Protein AF-A0A9E3L541-F1 (afdb_monomer_lite)

Foldseek 3Di:
DPDDPPLAWDWPFAADPVLEEEEEADPVVQVVCCVVPVGGGTHLVHLQSLLSVLVVNDLSRAEYEYEADPDPSSVVSLVNNQVSNVVSVHHYHYDYDD

Radius of gyration: 11.97 Å; chains: 1; bounding box: 28×28×26 Å

Sequence (98 aa):
MVGAPRGYPIVLAPPADLCGLAITEGIEDALSVHEATGLGAWAAGAASLLPALAAVVPEWIECVTIMVDDDDAGRSNADTLAKRLDRRRFDVRLVLPK

Structure (mmCIF, N/CA/C/O backbone):
data_AF-A0A9E3L541-F1
#
_entry.id   AF-A0A9E3L541-F1
#
loop_
_atom_site.group_PDB
_atom_site.id
_atom_site.type_symbol
_atom_site.label_atom_id
_atom_site.label_alt_id
_atom_site.label_comp_id
_atom_site.label_asym_id
_atom_site.label_entity_id
_atom_site.label_seq_id
_atom_site.pdbx_PDB_ins_code
_atom_site.Cartn_x
_atom_site.Cartn_y
_atom_site.Cartn_z
_atom_site.occupancy
_atom_site.B_iso_or_equiv
_atom_site.auth_seq_id
_atom_site.auth_comp_id
_atom_site.auth_asym_id
_atom_site.auth_atom_id
_atom_site.pdbx_PDB_model_num
ATOM 1 N N . MET A 1 1 ? 13.609 -11.417 -9.876 1.00 60.97 1 MET A N 1
ATOM 2 C CA . MET A 1 1 ? 12.434 -12.140 -9.345 1.00 60.97 1 MET A CA 1
ATOM 3 C C . MET A 1 1 ? 12.451 -13.565 -9.870 1.00 60.97 1 MET A C 1
ATOM 5 O O . MET A 1 1 ? 12.588 -13.743 -11.074 1.00 60.97 1 MET A O 1
ATOM 9 N N . VAL A 1 2 ? 12.372 -14.568 -8.994 1.00 63.84 2 VAL A N 1
ATOM 10 C CA . VAL A 1 2 ? 12.326 -15.987 -9.386 1.00 63.84 2 VAL A CA 1
ATOM 11 C C . VAL A 1 2 ? 10.866 -16.444 -9.298 1.00 63.84 2 VAL A C 1
ATOM 13 O O . VAL A 1 2 ? 10.446 -17.010 -8.297 1.00 63.84 2 VAL A O 1
ATOM 16 N N . GLY A 1 3 ? 10.054 -16.092 -10.301 1.00 67.06 3 GLY A N 1
ATOM 17 C CA . GLY A 1 3 ? 8.617 -16.404 -10.351 1.00 67.06 3 GLY A CA 1
ATOM 18 C C . GLY A 1 3 ? 7.748 -15.255 -10.876 1.00 67.06 3 GLY A C 1
ATOM 19 O O . GLY A 1 3 ? 8.235 -14.145 -11.073 1.00 67.06 3 GLY A O 1
ATOM 20 N N . ALA A 1 4 ? 6.461 -15.539 -11.105 1.00 67.25 4 ALA A N 1
ATOM 21 C CA . ALA A 1 4 ? 5.454 -14.576 -11.561 1.00 67.25 4 ALA A CA 1
ATOM 22 C C . ALA A 1 4 ? 4.341 -14.442 -10.501 1.00 67.25 4 ALA A C 1
ATOM 24 O O . ALA A 1 4 ? 3.355 -15.189 -10.547 1.00 67.25 4 ALA A O 1
ATOM 25 N N . PRO A 1 5 ? 4.500 -13.557 -9.504 1.00 73.06 5 PRO A N 1
ATOM 26 C CA . PRO A 1 5 ? 3.480 -13.346 -8.485 1.00 73.06 5 PRO A CA 1
ATOM 27 C C . PRO A 1 5 ? 2.185 -12.853 -9.136 1.00 73.06 5 PRO A C 1
ATOM 29 O O . PRO A 1 5 ? 2.173 -11.922 -9.940 1.00 73.06 5 PRO A O 1
ATOM 32 N N . ARG A 1 6 ? 1.070 -13.516 -8.809 1.00 81.00 6 ARG A N 1
ATOM 33 C CA . ARG A 1 6 ? -0.239 -13.342 -9.467 1.00 81.00 6 ARG A CA 1
ATOM 34 C C . ARG A 1 6 ? -1.022 -12.121 -8.960 1.00 81.00 6 ARG A C 1
ATOM 36 O O . ARG A 1 6 ? -2.239 -12.183 -8.846 1.00 81.00 6 ARG A O 1
ATOM 43 N N . GLY A 1 7 ? -0.326 -11.035 -8.624 1.00 85.56 7 GLY A N 1
ATOM 44 C CA . GLY A 1 7 ? -0.944 -9.816 -8.087 1.00 85.56 7 GLY A CA 1
ATOM 45 C C . GLY A 1 7 ? -1.461 -9.936 -6.649 1.00 85.56 7 GLY A C 1
ATOM 46 O O . GLY A 1 7 ? -2.296 -9.135 -6.244 1.00 85.56 7 GLY A O 1
ATOM 47 N N . TYR A 1 8 ? -0.973 -10.920 -5.889 1.00 92.94 8 TYR A N 1
ATOM 48 C CA . TYR A 1 8 ? -1.249 -11.054 -4.457 1.00 92.94 8 TYR A CA 1
ATOM 49 C C . TYR A 1 8 ? -0.088 -10.498 -3.626 1.00 92.94 8 TYR A C 1
ATOM 51 O O . TYR A 1 8 ? 1.063 -10.636 -4.047 1.00 92.94 8 TYR A O 1
ATOM 59 N N . PRO A 1 9 ? -0.377 -9.904 -2.457 1.00 95.50 9 PRO A N 1
ATOM 60 C CA . PRO A 1 9 ? 0.644 -9.382 -1.562 1.00 95.50 9 PRO A CA 1
ATOM 61 C C . PRO A 1 9 ? 1.364 -10.506 -0.815 1.00 95.50 9 PRO A C 1
ATOM 63 O O . PRO A 1 9 ? 0.821 -11.593 -0.602 1.00 95.50 9 PRO A O 1
ATOM 66 N N . ILE A 1 10 ? 2.551 -10.189 -0.312 1.00 95.94 10 ILE A N 1
ATOM 67 C CA . ILE A 1 10 ? 3.103 -10.848 0.868 1.00 95.94 10 ILE A CA 1
ATOM 68 C C . ILE A 1 10 ? 2.447 -10.166 2.073 1.00 95.94 10 ILE A C 1
ATOM 70 O O . ILE A 1 10 ? 2.614 -8.964 2.270 1.00 95.94 10 ILE A O 1
ATOM 74 N N . VAL A 1 11 ? 1.653 -10.907 2.846 1.00 97.19 11 VAL A N 1
ATOM 75 C CA . VAL A 1 11 ? 0.946 -10.367 4.019 1.00 97.19 11 VAL A CA 1
ATOM 76 C C . VAL A 1 11 ? 1.832 -10.532 5.249 1.00 97.19 11 VAL A C 1
ATOM 78 O O . VAL A 1 11 ? 2.054 -11.658 5.688 1.00 97.19 11 VAL A O 1
ATOM 81 N N . LEU A 1 12 ? 2.331 -9.422 5.795 1.00 97.94 12 LEU A N 1
ATOM 82 C CA . LEU A 1 12 ? 3.152 -9.410 7.013 1.00 97.94 12 LEU A CA 1
ATOM 83 C C . LEU A 1 12 ? 2.274 -9.218 8.252 1.00 97.94 12 LEU A C 1
ATOM 85 O O . LEU A 1 12 ? 2.497 -9.861 9.273 1.00 97.94 12 LEU A O 1
ATOM 89 N N . ALA A 1 13 ? 1.233 -8.394 8.127 1.00 97.56 13 ALA A N 1
ATOM 90 C CA . ALA A 1 13 ? 0.169 -8.263 9.111 1.00 97.56 13 ALA A CA 1
ATOM 91 C C . ALA A 1 13 ? -1.189 -8.159 8.397 1.00 97.56 13 ALA A C 1
ATOM 93 O O . ALA A 1 13 ? -1.311 -7.391 7.433 1.00 97.56 13 ALA A O 1
ATOM 94 N N . PRO A 1 14 ? -2.219 -8.913 8.823 1.00 95.44 14 PRO A N 1
ATOM 95 C CA . PRO A 1 14 ? -3.556 -8.748 8.272 1.00 95.44 14 PRO A CA 1
ATOM 96 C C . PRO A 1 14 ? -4.090 -7.351 8.626 1.00 95.44 14 PRO A C 1
ATOM 98 O O . PRO A 1 14 ? -3.759 -6.829 9.693 1.00 95.44 14 PRO A O 1
ATOM 101 N N . PRO A 1 15 ? -4.917 -6.729 7.770 1.00 91.38 15 PRO A N 1
ATOM 102 C CA . PRO A 1 15 ? -5.600 -5.514 8.176 1.00 91.38 15 PRO A CA 1
ATOM 103 C C . PRO A 1 15 ? -6.499 -5.785 9.388 1.00 91.38 15 PRO A C 1
ATOM 105 O O . PRO A 1 15 ? -7.208 -6.790 9.441 1.00 91.38 15 PRO A O 1
ATOM 108 N N . ALA A 1 16 ? -6.377 -4.905 10.380 1.00 83.88 16 ALA A N 1
ATOM 109 C CA . ALA A 1 16 ? -7.000 -5.008 11.695 1.00 83.88 16 ALA A CA 1
ATOM 110 C C . ALA A 1 16 ? -8.132 -3.972 11.850 1.00 83.88 16 ALA A C 1
ATOM 112 O O . ALA A 1 16 ? -8.493 -3.289 10.891 1.00 83.88 16 ALA A O 1
ATOM 113 N N . ASP A 1 17 ? -8.650 -3.813 13.069 1.00 87.44 17 ASP A N 1
ATOM 114 C CA . ASP A 1 17 ? -9.813 -2.969 13.404 1.00 87.44 17 ASP A CA 1
ATOM 115 C C . ASP A 1 17 ? -9.647 -1.470 13.082 1.00 87.44 17 ASP A C 1
ATOM 117 O O . ASP A 1 17 ? -10.602 -0.704 13.167 1.00 87.44 17 ASP A O 1
ATOM 121 N N . LEU A 1 18 ? -8.444 -1.035 12.695 1.00 88.81 18 LEU A N 1
ATOM 122 C CA . LEU A 1 18 ? -8.173 0.330 12.237 1.00 88.81 18 LEU A CA 1
ATOM 123 C C . LEU A 1 18 ? -8.684 0.609 10.813 1.00 88.81 18 LEU A C 1
ATOM 125 O O . LEU A 1 18 ? -8.563 1.742 10.356 1.00 88.81 18 LEU A O 1
ATOM 129 N N . CYS A 1 19 ? -9.171 -0.408 10.088 1.00 93.31 19 CYS A N 1
ATOM 130 C CA . CYS A 1 19 ? -9.595 -0.316 8.680 1.00 93.31 19 CYS A CA 1
ATOM 131 C C . CYS A 1 19 ? -8.535 0.309 7.748 1.00 93.31 19 CYS A C 1
ATOM 133 O O . CYS A 1 19 ? -8.854 0.806 6.667 1.00 93.31 19 CYS A O 1
ATOM 135 N N . GLY A 1 20 ? -7.266 0.285 8.162 1.00 96.06 2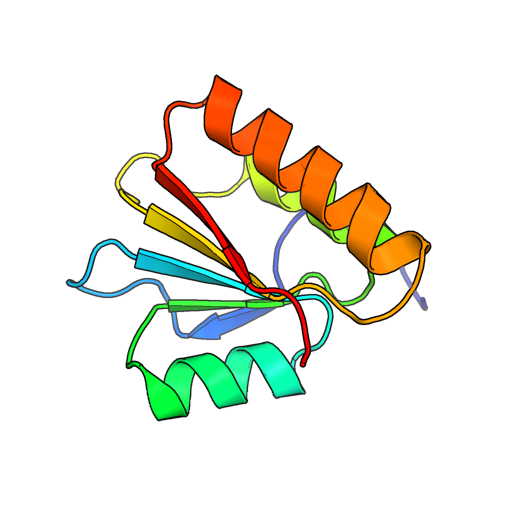0 GLY A N 1
ATOM 136 C CA . GLY A 1 20 ? -6.142 0.873 7.449 1.00 96.06 20 GLY A CA 1
ATOM 137 C C . GLY A 1 20 ? -5.140 -0.184 6.998 1.00 96.06 20 GLY A C 1
ATOM 138 O O . GLY A 1 20 ? -4.885 -1.168 7.703 1.00 96.06 20 GLY A O 1
ATOM 139 N N . LEU A 1 21 ? -4.564 0.039 5.819 1.00 98.19 21 LEU A N 1
ATOM 140 C CA . LEU A 1 21 ? -3.599 -0.860 5.196 1.00 98.19 21 LEU A CA 1
ATOM 141 C C . LEU A 1 21 ? -2.369 -0.091 4.712 1.00 98.19 21 LEU A C 1
ATOM 143 O O . LEU A 1 21 ? -2.484 0.823 3.899 1.00 98.19 21 LEU A O 1
ATOM 147 N N . ALA A 1 22 ? -1.192 -0.499 5.170 1.00 98.25 22 ALA A N 1
ATOM 148 C CA . ALA A 1 22 ? 0.085 -0.088 4.613 1.00 98.25 22 ALA A CA 1
ATOM 149 C C . ALA A 1 22 ? 0.499 -1.032 3.473 1.00 98.25 22 ALA A C 1
ATOM 151 O O . ALA A 1 22 ? 0.458 -2.255 3.629 1.00 98.25 22 ALA A O 1
ATOM 152 N N . ILE A 1 23 ? 0.907 -0.471 2.335 1.00 98.44 23 ILE A N 1
ATOM 153 C CA . ILE A 1 23 ? 1.471 -1.208 1.200 1.00 98.44 23 ILE A CA 1
ATOM 154 C C . ILE A 1 23 ? 2.873 -0.676 0.908 1.00 98.44 23 ILE A C 1
ATOM 156 O O . ILE A 1 23 ? 3.061 0.531 0.761 1.00 98.44 23 ILE A O 1
ATOM 160 N N . THR A 1 24 ? 3.838 -1.581 0.793 1.00 97.75 24 THR A N 1
ATOM 161 C CA . THR A 1 24 ? 5.250 -1.272 0.532 1.00 97.75 24 THR A CA 1
ATOM 162 C C . THR A 1 24 ? 5.799 -2.126 -0.613 1.00 97.75 24 THR A C 1
ATOM 164 O O . THR A 1 24 ? 5.159 -3.082 -1.070 1.00 97.75 24 THR A O 1
ATOM 167 N N . GLU A 1 25 ? 7.000 -1.798 -1.088 1.00 95.75 25 GLU A N 1
ATOM 168 C CA . GLU A 1 25 ? 7.753 -2.667 -1.990 1.00 95.75 25 GLU A CA 1
ATOM 169 C C . GLU A 1 25 ? 8.348 -3.867 -1.240 1.00 95.75 25 GLU A C 1
ATOM 171 O O . GLU A 1 25 ? 8.017 -5.014 -1.564 1.00 95.75 25 GLU A O 1
ATOM 176 N N . GLY A 1 26 ? 9.190 -3.599 -0.237 1.00 95.31 26 GLY A N 1
ATOM 177 C CA . GLY A 1 26 ? 9.921 -4.593 0.551 1.00 95.31 26 GLY A CA 1
ATOM 178 C C . GLY A 1 26 ? 9.181 -5.074 1.800 1.00 95.31 26 GLY A C 1
ATOM 179 O O . GLY A 1 26 ? 8.303 -4.393 2.336 1.00 95.31 26 GLY A O 1
ATOM 180 N N . ILE A 1 27 ? 9.538 -6.266 2.286 1.00 97.19 27 ILE A N 1
ATOM 181 C CA . ILE A 1 27 ? 8.939 -6.854 3.499 1.00 97.19 27 ILE A CA 1
ATOM 182 C C . ILE A 1 27 ? 9.420 -6.148 4.774 1.00 97.19 27 ILE A C 1
ATOM 184 O O . ILE A 1 27 ? 8.696 -6.100 5.767 1.00 97.19 27 ILE A O 1
ATOM 188 N N . GLU A 1 28 ? 10.624 -5.586 4.728 1.00 97.31 28 GLU A N 1
ATOM 189 C CA . GLU A 1 28 ? 11.290 -4.860 5.802 1.00 97.31 28 GLU A CA 1
ATOM 190 C C . GLU A 1 28 ? 10.530 -3.575 6.140 1.00 97.31 28 GLU A C 1
ATOM 192 O O . GLU A 1 28 ? 10.249 -3.306 7.311 1.00 97.31 28 GLU A O 1
ATOM 197 N N . ASP A 1 29 ? 10.113 -2.828 5.116 1.00 96.19 29 ASP A N 1
ATOM 198 C CA . ASP A 1 29 ? 9.313 -1.616 5.286 1.00 96.19 29 ASP A CA 1
ATOM 199 C C . ASP A 1 29 ? 7.904 -1.950 5.766 1.00 96.19 29 ASP A C 1
ATOM 201 O O . ASP A 1 29 ? 7.407 -1.309 6.689 1.00 96.19 29 ASP A O 1
ATOM 205 N N . ALA A 1 30 ? 7.269 -2.989 5.207 1.00 97.69 30 ALA A N 1
ATOM 206 C CA . ALA A 1 30 ? 5.948 -3.426 5.662 1.00 97.69 30 ALA A CA 1
ATOM 207 C C . ALA A 1 30 ? 5.961 -3.741 7.164 1.00 97.69 30 ALA A C 1
ATOM 209 O O . ALA A 1 30 ? 5.102 -3.260 7.908 1.00 97.69 30 ALA A O 1
ATOM 210 N N . LEU A 1 31 ? 6.952 -4.512 7.621 1.00 97.56 31 LEU A N 1
ATOM 211 C CA . LEU A 1 31 ? 7.082 -4.849 9.034 1.00 97.56 31 LEU A CA 1
ATOM 212 C C . LEU A 1 31 ? 7.377 -3.607 9.886 1.00 97.56 31 LEU A C 1
ATOM 214 O O . LEU A 1 31 ? 6.725 -3.416 10.908 1.00 97.56 31 LEU A O 1
ATOM 218 N N . SER A 1 32 ? 8.267 -2.723 9.430 1.00 96.62 32 SER A N 1
ATOM 219 C CA . SER A 1 32 ? 8.600 -1.478 10.137 1.00 96.62 32 SER A CA 1
ATOM 220 C C . SER A 1 32 ? 7.373 -0.583 10.340 1.00 96.62 32 SER A C 1
ATOM 222 O O . SER A 1 32 ? 7.161 -0.033 11.422 1.00 96.62 32 SER A O 1
ATOM 224 N N . VAL A 1 33 ? 6.521 -0.453 9.319 1.00 95.75 33 VAL A N 1
ATOM 225 C CA . VAL A 1 33 ? 5.278 0.325 9.416 1.00 95.75 33 VAL A CA 1
ATOM 226 C C . VAL A 1 33 ? 4.286 -0.331 10.358 1.00 95.75 33 VAL A C 1
ATOM 228 O O . VAL A 1 33 ? 3.665 0.370 11.160 1.00 95.75 33 VAL A O 1
ATOM 231 N N . HIS A 1 34 ? 4.139 -1.655 10.292 1.00 96.88 34 HIS A N 1
ATOM 232 C CA . HIS A 1 34 ? 3.284 -2.381 11.222 1.00 96.88 34 HIS A CA 1
ATOM 233 C C . HIS A 1 34 ? 3.730 -2.163 12.671 1.00 96.88 34 HIS A C 1
ATOM 235 O O . HIS A 1 34 ? 2.916 -1.760 13.497 1.00 96.88 34 HIS A O 1
ATOM 241 N N . GLU A 1 35 ? 5.017 -2.344 12.971 1.00 97.25 35 GLU A N 1
ATOM 242 C CA . GLU A 1 35 ? 5.558 -2.143 14.320 1.00 97.25 35 GLU A CA 1
ATOM 243 C C . GLU A 1 35 ? 5.380 -0.700 14.811 1.00 97.25 35 GLU A C 1
ATOM 245 O O . GLU A 1 35 ? 5.088 -0.476 15.985 1.00 97.25 35 GLU A O 1
ATOM 250 N N . ALA A 1 36 ? 5.502 0.285 13.918 1.00 95.88 36 ALA A N 1
ATOM 251 C CA . ALA A 1 36 ? 5.360 1.693 14.272 1.00 95.88 36 ALA A CA 1
ATOM 252 C C . ALA A 1 36 ? 3.901 2.154 14.453 1.00 95.88 36 ALA A C 1
ATOM 254 O O . ALA A 1 36 ? 3.657 3.126 15.169 1.00 95.88 36 ALA A O 1
ATOM 255 N N . THR A 1 37 ? 2.935 1.518 13.780 1.00 94.06 37 THR A N 1
ATOM 256 C CA . THR A 1 37 ? 1.565 2.060 13.645 1.00 94.06 37 THR A CA 1
ATOM 257 C C . THR A 1 37 ? 0.448 1.109 14.066 1.00 94.06 37 THR A C 1
ATOM 259 O O . THR A 1 37 ? -0.666 1.560 14.322 1.00 94.06 37 THR A O 1
ATOM 262 N N . GLY A 1 38 ? 0.707 -0.197 14.109 1.00 94.88 38 GLY A N 1
ATOM 263 C CA . GLY A 1 38 ? -0.305 -1.236 14.304 1.00 94.88 38 GLY A CA 1
ATOM 264 C C . GLY A 1 38 ? -1.213 -1.492 13.093 1.00 94.88 38 GLY A C 1
ATOM 265 O O . GLY A 1 38 ? -2.127 -2.308 13.191 1.00 94.88 38 GLY A O 1
ATOM 266 N N . LEU A 1 39 ? -0.994 -0.829 11.950 1.00 96.19 39 LEU A N 1
ATOM 267 C CA . LEU A 1 39 ? -1.781 -1.044 10.728 1.00 96.19 39 LEU A CA 1
ATOM 268 C C . LEU A 1 39 ? -1.535 -2.429 10.122 1.00 96.19 39 LEU A C 1
ATOM 270 O O . LEU A 1 39 ? -0.454 -2.993 10.277 1.00 96.19 39 LEU A O 1
ATOM 274 N N . GLY A 1 40 ? -2.496 -2.945 9.348 1.00 97.69 40 GLY A N 1
ATOM 275 C CA . GLY A 1 40 ? -2.201 -4.067 8.452 1.00 97.69 40 GLY A CA 1
ATOM 276 C C . GLY A 1 40 ? -1.085 -3.690 7.485 1.00 97.69 40 GLY A C 1
ATOM 277 O O . GLY A 1 40 ? -1.009 -2.534 7.072 1.00 97.69 40 GLY A O 1
ATOM 278 N N . ALA A 1 41 ? -0.235 -4.643 7.112 1.00 98.12 41 ALA A N 1
ATOM 279 C CA . ALA A 1 41 ? 0.949 -4.352 6.313 1.00 98.12 41 ALA A CA 1
ATOM 280 C C . ALA A 1 41 ? 1.227 -5.431 5.271 1.00 98.12 41 ALA A C 1
ATOM 282 O O . ALA A 1 41 ? 1.386 -6.616 5.590 1.00 98.12 41 ALA A O 1
ATOM 283 N N . TRP A 1 42 ? 1.284 -4.997 4.015 1.00 98.25 42 TRP A N 1
ATOM 284 C CA . TRP A 1 42 ? 1.516 -5.823 2.838 1.00 98.25 42 TRP A CA 1
ATOM 285 C C . TRP A 1 42 ? 2.751 -5.345 2.085 1.00 98.25 42 TRP A C 1
ATOM 287 O O . TRP A 1 42 ? 2.949 -4.145 1.916 1.00 98.25 42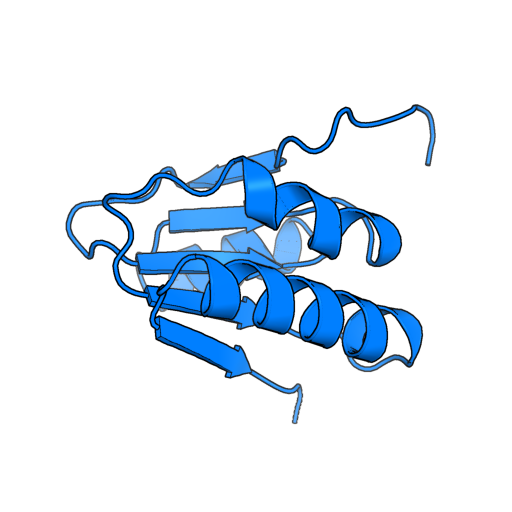 TRP A O 1
ATOM 297 N N . ALA A 1 43 ? 3.516 -6.289 1.548 1.00 97.25 43 ALA A N 1
ATOM 298 C CA . ALA A 1 43 ? 4.596 -6.004 0.614 1.00 97.25 43 ALA A CA 1
ATOM 299 C C . ALA A 1 43 ? 4.267 -6.552 -0.778 1.00 97.25 43 ALA A C 1
ATOM 301 O O . ALA A 1 43 ? 3.702 -7.643 -0.921 1.00 97.25 43 ALA A O 1
ATOM 302 N N . ALA A 1 44 ? 4.647 -5.812 -1.816 1.00 95.81 44 ALA A N 1
ATOM 303 C CA . ALA A 1 44 ? 4.536 -6.259 -3.201 1.00 95.81 44 ALA A CA 1
ATOM 304 C C . ALA A 1 44 ? 5.657 -7.235 -3.596 1.00 95.81 44 ALA A C 1
ATOM 306 O O . ALA A 1 44 ? 5.459 -8.079 -4.469 1.00 95.81 44 ALA A O 1
ATOM 307 N N . GLY A 1 45 ? 6.826 -7.126 -2.959 1.00 93.69 45 GLY A N 1
ATOM 308 C CA . GLY A 1 45 ? 8.039 -7.891 -3.253 1.00 93.69 45 GLY A CA 1
ATOM 309 C C . GLY A 1 45 ? 8.891 -7.328 -4.400 1.00 93.69 45 GLY A C 1
ATOM 310 O O . GLY A 1 45 ? 9.969 -7.863 -4.654 1.00 93.69 45 GLY A O 1
ATOM 311 N N . ALA A 1 46 ? 8.400 -6.306 -5.111 1.00 93.00 46 ALA A N 1
ATOM 312 C CA . ALA A 1 46 ? 9.132 -5.478 -6.079 1.00 93.00 46 ALA A CA 1
ATOM 313 C C . ALA A 1 46 ? 8.272 -4.282 -6.538 1.00 93.00 46 ALA A C 1
ATOM 315 O O . ALA A 1 46 ? 7.045 -4.416 -6.633 1.00 93.00 46 ALA A O 1
ATOM 316 N N . ALA A 1 47 ? 8.909 -3.182 -6.955 1.00 94.12 47 ALA A N 1
ATOM 317 C CA . ALA A 1 47 ? 8.257 -1.954 -7.428 1.00 94.12 47 ALA A CA 1
ATOM 318 C C . ALA A 1 47 ? 7.177 -2.235 -8.478 1.00 94.12 47 ALA A C 1
ATOM 320 O O . ALA A 1 47 ? 6.030 -1.800 -8.379 1.00 94.12 47 ALA A O 1
ATOM 321 N N . SER A 1 48 ? 7.538 -3.030 -9.487 1.00 94.31 48 SER A N 1
ATOM 322 C CA . SER A 1 48 ? 6.700 -3.332 -10.653 1.00 94.31 48 SER A CA 1
ATOM 323 C C . SER A 1 48 ? 5.429 -4.120 -10.325 1.00 94.31 48 SER A C 1
ATOM 325 O O . SER A 1 48 ? 4.537 -4.227 -11.168 1.00 94.31 48 SER A O 1
ATOM 327 N N . LEU A 1 49 ? 5.320 -4.662 -9.109 1.00 95.06 49 LEU A N 1
ATOM 328 C CA . LEU A 1 49 ? 4.168 -5.434 -8.653 1.00 95.06 49 LEU A CA 1
ATOM 329 C C . LEU A 1 49 ? 3.164 -4.609 -7.847 1.00 95.06 49 LEU A C 1
ATOM 331 O O . LEU A 1 49 ? 2.006 -5.023 -7.750 1.00 95.06 49 LEU A O 1
ATOM 335 N N . LEU A 1 50 ? 3.560 -3.438 -7.330 1.00 96.69 50 LEU A N 1
ATOM 336 C CA . LEU A 1 50 ? 2.682 -2.544 -6.564 1.00 96.69 50 LEU A CA 1
ATOM 337 C C . LEU A 1 50 ? 1.324 -2.325 -7.251 1.00 96.69 50 LEU A C 1
ATOM 339 O O . LEU A 1 50 ? 0.296 -2.544 -6.605 1.00 96.69 50 LEU A O 1
ATOM 343 N N . PRO A 1 51 ? 1.243 -1.993 -8.561 1.00 97.50 51 PRO A N 1
ATOM 344 C CA . PRO A 1 51 ? -0.036 -1.663 -9.184 1.00 97.50 51 PRO A CA 1
ATOM 345 C C . PRO A 1 51 ? -1.036 -2.823 -9.219 1.00 97.50 51 PRO A C 1
ATOM 347 O O . PRO A 1 51 ? -2.238 -2.587 -9.369 1.00 97.50 51 PRO A O 1
ATOM 350 N N . ALA A 1 52 ? -0.564 -4.072 -9.152 1.00 96.31 52 ALA A N 1
ATOM 351 C CA . ALA A 1 52 ? -1.420 -5.254 -9.198 1.00 96.31 52 ALA A CA 1
ATOM 352 C C . ALA A 1 52 ? -2.181 -5.466 -7.880 1.00 96.31 52 ALA A C 1
ATOM 354 O O . ALA A 1 52 ? -3.319 -5.938 -7.907 1.00 96.31 52 ALA A O 1
ATOM 355 N N . LEU A 1 53 ? -1.607 -5.032 -6.752 1.00 97.50 53 LEU A N 1
ATOM 356 C CA . LEU A 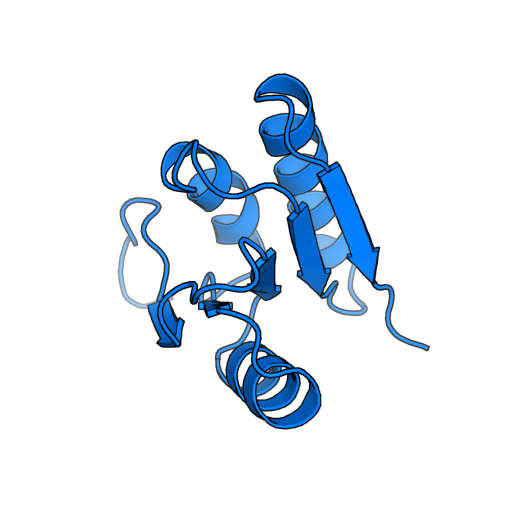1 53 ? -2.226 -5.165 -5.430 1.00 97.50 53 LEU A CA 1
ATOM 357 C C . LEU A 1 53 ? -3.544 -4.394 -5.317 1.00 97.50 53 LEU A C 1
ATOM 359 O O . LEU A 1 53 ? -4.432 -4.783 -4.560 1.00 97.50 53 LEU A O 1
ATOM 363 N N . ALA A 1 54 ? -3.720 -3.355 -6.138 1.00 97.75 54 ALA A N 1
ATOM 364 C CA . ALA A 1 54 ? -4.948 -2.578 -6.201 1.00 97.75 54 ALA A CA 1
ATOM 365 C C . ALA A 1 54 ? -6.200 -3.425 -6.443 1.00 97.75 54 ALA A C 1
ATOM 367 O O . ALA A 1 54 ? -7.277 -2.968 -6.094 1.00 97.75 54 ALA A O 1
ATOM 368 N N . ALA A 1 55 ? -6.101 -4.609 -7.058 1.00 96.62 55 ALA A N 1
ATOM 369 C CA . ALA A 1 55 ? -7.254 -5.471 -7.331 1.00 96.62 55 ALA A CA 1
ATOM 370 C C . ALA A 1 55 ? -7.688 -6.315 -6.122 1.00 96.62 55 ALA A C 1
ATOM 372 O O . ALA A 1 55 ? -8.825 -6.775 -6.078 1.00 96.62 55 ALA A O 1
ATOM 373 N N . VAL A 1 56 ? -6.794 -6.519 -5.153 1.00 96.62 56 VAL A N 1
ATOM 374 C CA . VAL A 1 56 ? -6.996 -7.453 -4.034 1.00 96.62 56 VAL A CA 1
ATOM 375 C C . VAL A 1 56 ? -7.147 -6.756 -2.683 1.00 96.62 56 VAL A C 1
ATOM 377 O O . VAL A 1 56 ? -7.408 -7.427 -1.689 1.00 96.62 56 VAL A O 1
ATOM 380 N N . VAL A 1 57 ? -7.045 -5.421 -2.634 1.00 97.31 57 VAL A N 1
ATOM 381 C CA . VAL A 1 57 ? -7.406 -4.650 -1.432 1.00 97.31 57 VAL A CA 1
ATOM 382 C C . VAL A 1 57 ? -8.902 -4.850 -1.130 1.00 97.31 57 VAL A C 1
ATOM 384 O O . VAL A 1 57 ? -9.723 -4.581 -2.023 1.00 97.31 57 VAL A O 1
ATOM 387 N N . PRO A 1 58 ? -9.270 -5.324 0.079 1.00 95.88 58 PRO A N 1
ATOM 388 C CA . PRO A 1 58 ? -10.661 -5.531 0.463 1.00 95.88 58 PRO A CA 1
ATOM 389 C C . PRO A 1 58 ? -11.443 -4.218 0.513 1.00 95.88 58 PRO A C 1
ATOM 391 O O . PRO A 1 58 ? -10.909 -3.190 0.910 1.00 95.88 58 PRO A O 1
ATOM 394 N N . GLU A 1 59 ? -12.724 -4.258 0.153 1.00 95.75 59 GLU A N 1
ATOM 395 C CA . GLU A 1 59 ? -13.577 -3.058 0.066 1.00 95.75 59 GLU A CA 1
ATOM 396 C C . GLU A 1 59 ? -13.899 -2.414 1.420 1.00 95.75 59 GLU A C 1
ATOM 398 O O . GLU A 1 59 ? -14.325 -1.268 1.458 1.00 95.75 59 GLU A O 1
ATOM 403 N N . TRP A 1 60 ? -13.699 -3.137 2.523 1.00 94.88 60 TRP A N 1
ATOM 404 C CA . TRP A 1 60 ? -13.895 -2.616 3.878 1.00 94.88 60 TRP A CA 1
ATOM 405 C C . TRP A 1 60 ? -12.694 -1.819 4.404 1.00 94.88 60 TRP A C 1
ATOM 407 O O . TRP A 1 60 ? -12.781 -1.233 5.478 1.00 94.88 60 TRP A O 1
ATOM 417 N N . ILE A 1 61 ? -11.574 -1.796 3.674 1.00 97.88 61 ILE A N 1
ATOM 418 C CA . ILE A 1 61 ? -10.471 -0.883 3.976 1.00 97.88 61 ILE A CA 1
ATOM 419 C C . ILE A 1 61 ? -10.928 0.539 3.666 1.00 97.88 61 ILE A C 1
ATOM 421 O O . ILE A 1 61 ? -11.463 0.804 2.595 1.00 97.88 61 ILE A O 1
ATOM 425 N N . GLU A 1 62 ? -10.687 1.461 4.588 1.00 95.81 62 GLU A N 1
ATOM 426 C CA . GLU A 1 62 ? -11.032 2.871 4.412 1.00 95.81 62 GLU A CA 1
ATOM 427 C C . GLU A 1 62 ? -9.845 3.657 3.855 1.00 95.81 62 GLU A C 1
ATOM 429 O O . GLU A 1 62 ? -10.007 4.461 2.936 1.00 95.81 62 GLU A O 1
ATOM 434 N N . CYS A 1 63 ? -8.642 3.391 4.379 1.00 97.50 63 CYS A N 1
ATOM 435 C CA . CYS A 1 63 ? -7.430 4.129 4.041 1.00 97.50 63 CYS A CA 1
ATOM 436 C C . CYS A 1 63 ? -6.276 3.195 3.657 1.00 97.50 63 CYS A C 1
ATOM 438 O O . CYS A 1 63 ? -5.912 2.286 4.407 1.00 97.50 63 CYS A O 1
ATOM 440 N N . VAL A 1 64 ? -5.663 3.451 2.501 1.00 98.38 64 VAL A N 1
ATOM 441 C CA . VAL A 1 64 ? -4.449 2.776 2.043 1.00 98.38 64 VAL A CA 1
ATOM 442 C C . VAL A 1 64 ? -3.284 3.757 2.058 1.00 98.38 64 VAL A C 1
ATOM 444 O O . VAL A 1 64 ? -3.269 4.747 1.327 1.00 98.38 64 VAL A O 1
ATOM 447 N N . THR A 1 65 ? -2.279 3.463 2.875 1.00 98.06 65 THR A N 1
ATOM 448 C CA . THR A 1 65 ? -1.020 4.209 2.917 1.00 98.06 65 THR A CA 1
ATOM 449 C C . THR A 1 65 ? 0.033 3.458 2.114 1.00 98.06 65 THR A C 1
ATOM 451 O O . THR A 1 65 ? 0.316 2.297 2.387 1.00 98.06 65 THR A O 1
ATOM 454 N N . ILE A 1 66 ? 0.606 4.104 1.106 1.00 98.38 66 ILE A N 1
ATOM 455 C CA . ILE A 1 66 ? 1.637 3.532 0.244 1.00 98.38 66 ILE A CA 1
ATOM 456 C C . ILE A 1 66 ? 2.973 4.163 0.639 1.00 98.38 66 ILE A C 1
ATOM 458 O O . ILE A 1 66 ? 3.146 5.376 0.482 1.00 98.38 66 ILE A O 1
ATOM 462 N N . MET A 1 67 ? 3.899 3.348 1.148 1.00 97.31 67 MET A N 1
ATOM 463 C CA . MET A 1 67 ? 5.279 3.781 1.383 1.00 97.31 67 MET A CA 1
ATOM 464 C C . MET A 1 67 ? 6.041 3.707 0.066 1.00 97.31 67 MET A C 1
ATOM 466 O O . MET A 1 67 ? 6.046 2.663 -0.587 1.00 97.31 67 MET A O 1
ATOM 470 N N . VAL A 1 68 ? 6.615 4.833 -0.347 1.00 94.12 68 VAL A N 1
ATOM 471 C CA . VAL A 1 68 ? 7.263 4.975 -1.651 1.00 94.12 68 VAL A CA 1
ATOM 472 C C . VAL A 1 68 ? 8.773 4.846 -1.488 1.00 94.12 68 VAL A C 1
ATOM 474 O O . VAL A 1 68 ? 9.361 5.561 -0.682 1.00 94.12 68 VAL A O 1
ATOM 477 N N . ASP A 1 69 ? 9.398 3.988 -2.287 1.00 91.31 69 ASP A N 1
ATOM 478 C CA . ASP A 1 69 ? 10.858 3.902 -2.362 1.00 91.31 69 ASP A CA 1
ATOM 479 C C . ASP A 1 69 ? 11.440 5.111 -3.111 1.00 91.31 69 ASP A C 1
ATOM 481 O O . ASP A 1 69 ? 10.801 5.686 -4.001 1.00 91.31 69 ASP A O 1
ATOM 485 N N . ASP A 1 70 ? 12.666 5.513 -2.759 1.00 89.62 70 ASP A N 1
ATOM 486 C CA . ASP A 1 70 ? 13.319 6.705 -3.319 1.00 89.62 70 ASP A CA 1
ATOM 487 C C . ASP A 1 70 ? 13.975 6.463 -4.689 1.00 89.62 70 ASP A C 1
ATOM 489 O O . ASP A 1 70 ? 15.115 6.849 -4.941 1.00 89.62 70 ASP A O 1
ATOM 493 N N . ASP A 1 71 ? 13.256 5.805 -5.593 1.00 92.75 71 ASP A N 1
ATOM 494 C CA . ASP A 1 71 ? 13.688 5.629 -6.974 1.00 92.75 71 ASP A CA 1
ATOM 495 C C . ASP A 1 71 ? 12.540 5.848 -7.972 1.00 92.75 71 ASP A C 1
ATOM 497 O O . ASP A 1 71 ? 11.355 5.922 -7.622 1.00 92.75 71 ASP A O 1
ATOM 501 N N . ASP A 1 72 ? 12.893 6.012 -9.248 1.00 93.81 72 ASP A N 1
ATOM 502 C CA . ASP A 1 72 ? 11.924 6.307 -10.307 1.00 93.81 72 ASP A CA 1
ATOM 503 C C . ASP A 1 72 ? 10.881 5.189 -10.475 1.00 93.81 72 ASP A C 1
ATOM 505 O O . ASP A 1 72 ? 9.714 5.458 -10.788 1.00 93.81 72 ASP A O 1
ATOM 509 N N . ALA A 1 73 ? 11.283 3.932 -10.264 1.00 94.38 73 ALA A N 1
ATOM 510 C CA . ALA A 1 73 ? 10.408 2.781 -10.428 1.00 94.38 73 ALA A CA 1
ATOM 511 C C . ALA A 1 73 ? 9.391 2.702 -9.283 1.00 94.38 73 ALA A C 1
ATOM 513 O O . ALA A 1 73 ? 8.193 2.569 -9.554 1.00 94.38 73 ALA A O 1
ATOM 514 N N . GLY A 1 74 ? 9.835 2.832 -8.036 1.00 93.19 74 GLY A N 1
ATOM 515 C CA . GLY A 1 74 ? 9.011 2.896 -6.837 1.00 93.19 74 GLY A CA 1
ATOM 516 C C . GLY A 1 74 ? 8.008 4.039 -6.929 1.00 93.19 74 GLY A C 1
ATOM 517 O O . GLY A 1 74 ? 6.802 3.810 -6.832 1.00 93.19 74 GLY A O 1
ATOM 518 N N . ARG A 1 75 ? 8.467 5.253 -7.263 1.00 96.00 75 ARG A N 1
ATOM 519 C CA . ARG A 1 75 ? 7.606 6.438 -7.440 1.00 96.00 75 ARG A CA 1
ATOM 520 C C . ARG A 1 75 ? 6.537 6.237 -8.517 1.00 96.00 75 ARG A C 1
ATOM 522 O O . ARG A 1 75 ? 5.356 6.485 -8.268 1.00 96.00 75 ARG A O 1
ATOM 529 N N . SER A 1 76 ? 6.918 5.768 -9.707 1.00 97.31 76 SER A N 1
ATOM 530 C CA . SER A 1 76 ? 5.979 5.579 -10.826 1.00 97.31 76 SER A CA 1
ATOM 531 C C . SER A 1 76 ? 4.939 4.484 -10.549 1.00 97.31 76 SER A C 1
ATOM 533 O O . SER A 1 76 ? 3.745 4.641 -10.843 1.00 97.31 76 SER A O 1
ATOM 535 N N . ASN A 1 77 ? 5.367 3.370 -9.953 1.00 97.69 77 ASN A N 1
ATOM 536 C CA . ASN A 1 77 ? 4.473 2.260 -9.644 1.00 97.69 77 ASN A CA 1
ATOM 537 C C . ASN A 1 77 ? 3.571 2.561 -8.438 1.00 97.69 77 ASN A C 1
ATOM 539 O O . ASN A 1 77 ? 2.392 2.198 -8.472 1.00 97.69 77 ASN A O 1
ATOM 543 N N . ALA A 1 78 ? 4.067 3.277 -7.426 1.00 97.81 78 ALA A N 1
ATOM 544 C CA . ALA A 1 78 ? 3.265 3.755 -6.304 1.00 97.81 78 ALA A CA 1
ATOM 545 C C . ALA A 1 78 ? 2.174 4.736 -6.758 1.00 97.81 78 ALA A C 1
ATOM 547 O O . ALA A 1 78 ? 1.017 4.584 -6.371 1.00 97.81 78 ALA A O 1
ATOM 548 N N . ASP A 1 79 ? 2.493 5.681 -7.648 1.00 98.06 79 ASP A N 1
ATOM 549 C CA . ASP A 1 79 ? 1.499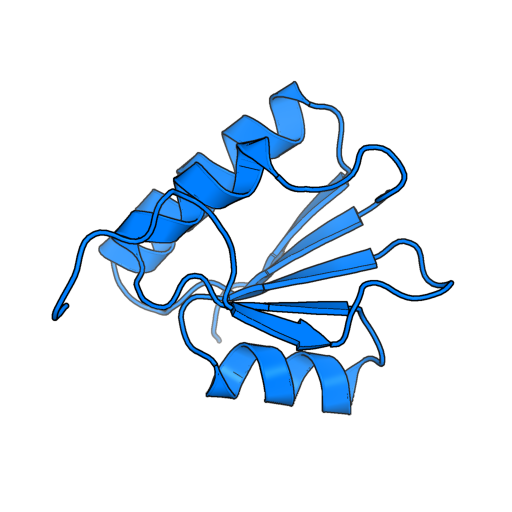 6.578 -8.254 1.00 98.06 79 ASP A CA 1
ATOM 550 C C . ASP A 1 79 ? 0.441 5.798 -9.058 1.00 98.06 79 ASP A C 1
ATOM 552 O O . ASP A 1 79 ? -0.763 6.056 -8.961 1.00 98.06 79 ASP A O 1
ATOM 556 N N . THR A 1 80 ? 0.859 4.773 -9.807 1.00 98.50 80 THR A N 1
ATOM 557 C CA . THR A 1 80 ? -0.078 3.915 -10.547 1.00 98.50 80 THR A CA 1
ATOM 558 C C . THR A 1 80 ? -0.992 3.124 -9.607 1.00 98.50 80 THR A C 1
ATOM 560 O O . THR A 1 80 ? -2.195 3.017 -9.870 1.00 98.50 80 THR A O 1
ATOM 563 N N . LEU A 1 81 ? -0.452 2.573 -8.516 1.00 98.50 81 LEU A N 1
ATOM 564 C CA . LEU A 1 81 ? -1.227 1.915 -7.463 1.00 98.50 81 LEU A CA 1
ATOM 565 C C . LEU A 1 81 ? -2.230 2.895 -6.841 1.00 98.50 81 LEU A C 1
ATOM 567 O O . LEU A 1 81 ? -3.420 2.583 -6.779 1.00 98.50 81 LEU A O 1
ATOM 571 N N . ALA A 1 82 ? -1.778 4.097 -6.480 1.00 98.62 82 ALA A N 1
ATOM 572 C CA . ALA A 1 82 ? -2.616 5.125 -5.882 1.00 98.62 82 ALA A CA 1
ATOM 573 C C . ALA A 1 82 ? -3.805 5.485 -6.779 1.00 98.62 82 ALA A C 1
ATOM 575 O O . ALA A 1 82 ? -4.951 5.421 -6.344 1.00 98.62 82 ALA A O 1
ATOM 576 N N . LYS A 1 83 ? -3.560 5.737 -8.070 1.00 98.69 83 LYS A N 1
ATOM 577 C CA . LYS A 1 83 ? -4.617 6.019 -9.057 1.00 98.69 83 LYS A CA 1
ATOM 578 C C . LYS A 1 83 ? -5.623 4.878 -9.205 1.00 98.69 83 L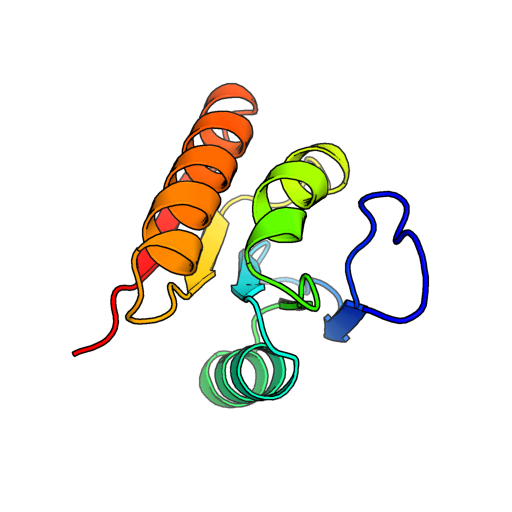YS A C 1
ATOM 580 O O . LYS A 1 83 ? -6.799 5.120 -9.474 1.00 98.69 83 LYS A O 1
ATOM 585 N N . ARG A 1 84 ? -5.184 3.621 -9.094 1.00 98.50 84 ARG A N 1
ATOM 586 C CA . ARG A 1 84 ? -6.086 2.458 -9.178 1.00 98.50 84 ARG A CA 1
ATOM 587 C C . ARG A 1 84 ? -6.949 2.321 -7.926 1.00 98.50 84 ARG A C 1
ATOM 589 O O . ARG A 1 84 ? -8.120 1.980 -8.059 1.00 98.50 84 ARG A O 1
ATOM 596 N N . LEU A 1 85 ? -6.392 2.596 -6.750 1.00 98.50 85 LEU A N 1
ATOM 597 C CA . LEU A 1 85 ? -7.121 2.581 -5.482 1.00 98.50 85 LEU A CA 1
ATOM 598 C C . LEU A 1 85 ? -8.100 3.755 -5.367 1.00 98.50 85 LEU A C 1
ATOM 600 O O . LEU A 1 85 ? -9.248 3.549 -4.988 1.00 98.50 85 LEU A O 1
ATOM 604 N N . ASP A 1 86 ? -7.704 4.947 -5.805 1.00 98.06 86 ASP A N 1
ATOM 605 C CA . ASP A 1 86 ? -8.575 6.128 -5.859 1.00 98.06 86 ASP A CA 1
ATOM 606 C C . ASP A 1 86 ? -9.811 5.887 -6.748 1.00 98.06 86 ASP A C 1
ATOM 608 O O . ASP A 1 86 ? -10.947 6.135 -6.348 1.00 98.06 86 ASP A O 1
ATOM 612 N N . ARG A 1 87 ? -9.638 5.244 -7.913 1.00 98.19 87 ARG A N 1
ATOM 613 C CA . ARG A 1 87 ? -10.770 4.812 -8.763 1.00 98.19 87 ARG A CA 1
ATOM 614 C C . ARG A 1 87 ? -11.706 3.811 -8.081 1.00 98.19 87 ARG A C 1
ATOM 616 O O . ARG A 1 87 ? -12.870 3.715 -8.469 1.00 98.19 87 ARG A O 1
ATOM 623 N N . ARG A 1 88 ? -11.205 3.064 -7.094 1.00 97.56 88 ARG A N 1
ATOM 624 C CA . ARG A 1 88 ? -11.985 2.165 -6.229 1.00 97.56 88 ARG A CA 1
ATOM 625 C C . ARG A 1 88 ? -12.517 2.866 -4.967 1.00 97.56 88 ARG A C 1
ATOM 627 O O . ARG A 1 88 ? -13.205 2.213 -4.194 1.00 97.56 88 ARG A O 1
ATOM 634 N N . ARG A 1 89 ? -12.292 4.181 -4.821 1.00 97.12 89 ARG A N 1
ATOM 635 C CA . ARG A 1 89 ? -12.788 5.076 -3.755 1.00 97.12 89 ARG A CA 1
ATOM 636 C C . ARG A 1 89 ? -12.164 4.879 -2.368 1.00 97.12 89 ARG A C 1
ATOM 638 O O . ARG A 1 89 ? -12.792 5.236 -1.377 1.00 97.12 89 ARG A O 1
ATOM 645 N N . PHE A 1 90 ? -10.946 4.353 -2.295 1.00 98.19 90 PHE A N 1
ATOM 646 C CA . PHE A 1 90 ? -10.177 4.347 -1.044 1.00 98.19 90 PHE A CA 1
ATOM 647 C C . PHE A 1 90 ? -9.623 5.749 -0.728 1.00 98.19 90 PHE A C 1
ATOM 649 O O . PHE A 1 90 ? -9.286 6.483 -1.657 1.00 98.19 90 PHE A O 1
ATOM 656 N N . ASP A 1 91 ? -9.462 6.106 0.554 1.00 98.12 91 ASP A N 1
ATOM 657 C CA . ASP A 1 91 ? -8.562 7.205 0.948 1.00 98.12 91 ASP A CA 1
ATOM 658 C C . ASP A 1 91 ? -7.122 6.737 0.710 1.00 98.12 91 ASP A C 1
ATOM 660 O O . ASP A 1 91 ? -6.704 5.722 1.264 1.00 98.12 91 ASP A O 1
ATOM 664 N N . VAL A 1 92 ? -6.363 7.428 -0.140 1.00 98.44 92 VAL A N 1
ATOM 665 C CA . VAL A 1 92 ? -5.007 7.005 -0.509 1.00 98.44 92 VAL A CA 1
ATOM 666 C C . VAL A 1 92 ? -3.986 8.034 -0.057 1.00 98.44 92 VAL A C 1
ATOM 668 O O . VAL A 1 92 ? -4.063 9.207 -0.420 1.00 98.44 92 VAL A O 1
ATOM 671 N N . ARG A 1 93 ? -2.969 7.578 0.679 1.00 97.81 93 ARG A N 1
ATOM 672 C CA . ARG A 1 93 ? -1.867 8.418 1.162 1.00 97.81 93 ARG A CA 1
ATOM 673 C C . ARG A 1 93 ? -0.537 7.907 0.641 1.00 97.81 93 ARG A C 1
ATOM 675 O O . ARG A 1 93 ? -0.156 6.780 0.932 1.00 97.81 93 ARG A O 1
ATOM 682 N N . LEU A 1 94 ? 0.181 8.743 -0.102 1.00 97.31 94 LEU A N 1
ATOM 683 C CA . LEU A 1 94 ? 1.567 8.479 -0.482 1.00 97.31 94 LEU A CA 1
ATOM 684 C C . LEU A 1 94 ? 2.489 9.066 0.583 1.00 97.31 94 LEU A C 1
ATOM 686 O O . LEU A 1 94 ? 2.430 10.265 0.861 1.00 97.31 94 LEU A O 1
ATOM 690 N N . VAL A 1 95 ? 3.342 8.230 1.165 1.0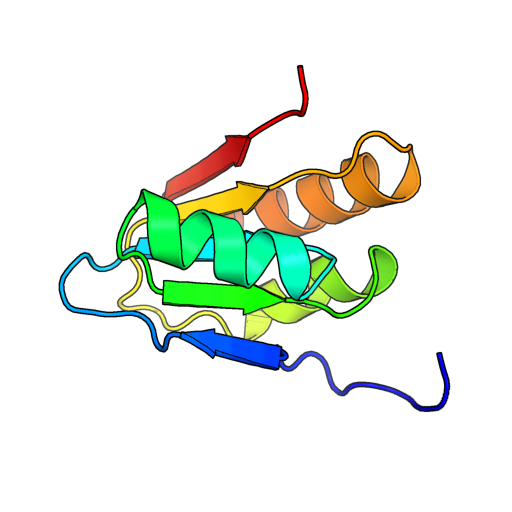0 96.31 95 VAL A N 1
ATOM 691 C CA . VAL A 1 95 ? 4.393 8.666 2.086 1.00 96.31 95 VAL A CA 1
ATOM 692 C C . VAL A 1 95 ? 5.709 8.594 1.337 1.00 96.31 95 VAL A C 1
ATOM 694 O O . VAL A 1 95 ? 6.169 7.516 0.965 1.00 96.31 95 VAL A O 1
ATOM 697 N N . LEU A 1 96 ? 6.280 9.766 1.084 1.00 91.38 96 LEU A N 1
ATOM 698 C CA . LEU A 1 96 ? 7.567 9.890 0.419 1.00 91.38 96 LEU A CA 1
ATOM 699 C C . LEU A 1 96 ? 8.704 9.746 1.443 1.00 91.38 96 LEU A C 1
ATOM 701 O O . LEU A 1 96 ? 8.548 10.192 2.588 1.00 91.38 96 LEU A O 1
ATOM 705 N N . PRO A 1 97 ? 9.843 9.165 1.039 1.00 81.12 97 PRO A N 1
ATOM 706 C CA . PRO A 1 97 ? 11.043 9.145 1.857 1.00 81.12 97 PRO A CA 1
ATOM 707 C C . PRO A 1 97 ? 11.556 10.582 2.050 1.00 81.12 97 PRO A C 1
ATOM 709 O O . PRO A 1 97 ? 11.249 11.478 1.257 1.00 81.12 97 PRO A O 1
ATOM 712 N N . LYS A 1 98 ? 12.263 10.815 3.160 1.00 65.94 98 LYS A N 1
ATOM 713 C CA . LYS A 1 98 ? 12.807 12.134 3.517 1.00 65.94 98 LYS A CA 1
ATOM 714 C C . LYS A 1 98 ? 14.071 12.471 2.746 1.00 65.94 98 LYS A C 1
ATOM 716 O O . LYS A 1 98 ? 14.906 11.555 2.605 1.00 65.94 98 LYS A O 1
#

Secondary structure (DSSP, 8-state):
--S---S--EEEE---TT-EEEEESSHHHHHHHHHHH--EEEE-SSGGGHHHHTTTS-TT--EEEEEPPSSHHHHHHHHHHHHHHHHTT-EEEEE---

pLDDT: mean 93.83, std 7.87, range [60.97, 98.69]